Protein AF-A0A349LVQ3-F1 (afdb_monomer_lite)

Radius of gyration: 48.71 Å; chains: 1; bounding box: 94×49×138 Å

Secondary structure (DSSP, 8-state):
-HHHHHHHHHHHHHHHHHHHHHHHHHHHHHHHHHHHHHHHHHHHHHHHHHHHHHHHHHHHHHHHHHHHHHHHHHHHHHHHHHHHHHHHHHHHHHHHHHHHHHHHT-S-HHHHHHHTSPPPHHHHHHHHHHHHHTT---SS------SS-----------

Sequence (159 aa):
MKSLNRILVIVIGAVMMALITYATYACFRIASAQQDAAMLRMHLESQQKQVQLLSAAVESADVELQRMRKEREKLAAIQSEYELRIAIINKQNAALSKAVSTIEHSTDESVQSWASAELPADAVGVLQHRANEGSSTDQNGNTAATRQHAINELPTTTL

Structure (mmCIF, N/CA/C/O backbone):
data_AF-A0A349LVQ3-F1
#
_entry.id   AF-A0A349LVQ3-F1
#
loop_
_atom_site.group_PDB
_atom_site.id
_atom_site.type_symbol
_atom_site.label_atom_id
_atom_site.label_alt_id
_atom_site.label_comp_id
_atom_site.label_asym_id
_atom_site.label_entity_id
_atom_site.label_seq_id
_atom_site.pdbx_PDB_ins_code
_atom_site.Cartn_x
_atom_site.Cartn_y
_atom_site.Cartn_z
_atom_site.occupancy
_atom_site.B_iso_or_equiv
_atom_site.auth_seq_id
_atom_site.auth_comp_id
_atom_site.auth_asym_id
_atom_site.auth_atom_id
_atom_site.pdbx_PDB_model_num
ATOM 1 N N . MET A 1 1 ? 49.776 1.205 -77.625 1.00 56.28 1 MET A N 1
ATOM 2 C CA . MET A 1 1 ? 49.829 2.152 -76.480 1.00 56.28 1 MET A CA 1
ATOM 3 C C . MET A 1 1 ? 48.487 2.829 -76.170 1.00 56.28 1 MET A C 1
ATOM 5 O O . MET A 1 1 ? 48.118 2.852 -75.006 1.00 56.28 1 MET A O 1
ATOM 9 N N . LYS A 1 2 ? 47.704 3.320 -77.150 1.00 63.44 2 LYS A N 1
ATOM 10 C CA . LYS A 1 2 ? 46.398 3.980 -76.885 1.00 63.44 2 LYS A CA 1
ATOM 11 C C . LYS A 1 2 ? 45.311 3.082 -76.252 1.00 63.44 2 LYS A C 1
ATOM 13 O O . LYS A 1 2 ? 44.493 3.590 -75.496 1.00 63.44 2 LYS A O 1
ATOM 18 N N . SER A 1 3 ? 45.296 1.775 -76.528 1.00 66.00 3 SER A N 1
ATOM 19 C CA . SER A 1 3 ? 44.346 0.821 -75.922 1.00 66.00 3 SER A CA 1
ATOM 20 C C . SER A 1 3 ? 44.666 0.494 -74.457 1.00 66.00 3 SER A C 1
ATOM 22 O O . SER A 1 3 ? 43.750 0.372 -73.653 1.00 66.00 3 SER A O 1
ATOM 24 N N . LEU A 1 4 ? 45.953 0.437 -74.092 1.00 73.00 4 LEU A N 1
ATOM 25 C CA . LEU A 1 4 ? 46.411 0.129 -72.732 1.00 73.00 4 LEU A CA 1
ATOM 26 C C . LEU A 1 4 ? 46.023 1.236 -71.733 1.00 73.00 4 LEU A C 1
ATOM 28 O O . LEU A 1 4 ? 45.476 0.948 -70.674 1.00 73.00 4 LEU A O 1
ATOM 32 N N . ASN A 1 5 ? 46.207 2.508 -72.110 1.00 78.56 5 ASN A N 1
ATOM 33 C CA . ASN A 1 5 ? 45.826 3.646 -71.262 1.00 78.56 5 ASN A CA 1
ATOM 34 C C . ASN A 1 5 ? 44.307 3.740 -71.049 1.00 78.56 5 ASN A C 1
ATOM 36 O O . ASN A 1 5 ? 43.865 4.154 -69.983 1.00 78.56 5 ASN A O 1
ATOM 40 N N . ARG A 1 6 ? 43.495 3.327 -72.03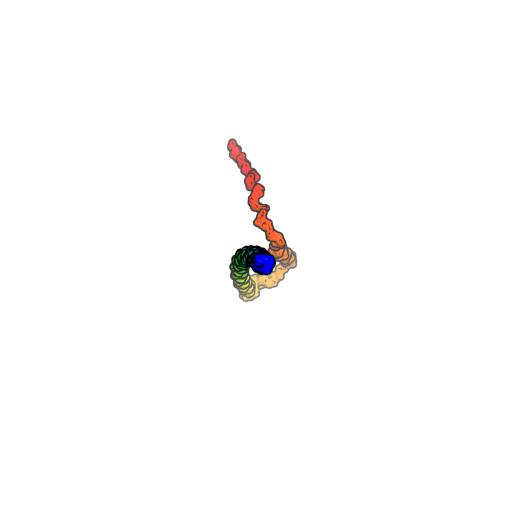3 1.00 79.12 6 ARG A N 1
ATOM 41 C CA . ARG A 1 6 ? 42.031 3.288 -71.883 1.00 79.12 6 ARG A CA 1
ATOM 42 C C . ARG A 1 6 ? 41.588 2.222 -70.881 1.00 79.12 6 ARG A C 1
ATOM 44 O O . ARG A 1 6 ? 40.719 2.499 -70.065 1.00 79.12 6 ARG A O 1
ATOM 51 N N . ILE A 1 7 ? 42.213 1.044 -70.903 1.00 83.31 7 ILE A N 1
ATOM 52 C CA . ILE A 1 7 ? 41.929 -0.034 -69.942 1.00 83.31 7 ILE A CA 1
ATOM 53 C C . ILE A 1 7 ? 42.312 0.403 -68.522 1.00 83.31 7 ILE A C 1
ATOM 55 O O . ILE A 1 7 ? 41.535 0.213 -67.591 1.00 83.31 7 ILE A O 1
ATOM 59 N N . LEU A 1 8 ? 43.464 1.060 -68.364 1.00 84.19 8 LEU A N 1
ATOM 60 C CA . LEU A 1 8 ? 43.954 1.517 -67.061 1.00 84.19 8 LEU A CA 1
ATOM 61 C C . LEU A 1 8 ? 43.012 2.560 -66.423 1.00 84.19 8 LEU A C 1
ATOM 63 O O . LEU A 1 8 ? 42.686 2.453 -65.243 1.00 84.19 8 LEU A O 1
ATOM 67 N N . VAL A 1 9 ? 42.485 3.505 -67.211 1.00 87.06 9 VAL A N 1
ATOM 68 C CA . VAL A 1 9 ? 41.495 4.493 -66.735 1.00 87.06 9 VAL A CA 1
ATOM 69 C C . VAL A 1 9 ? 40.176 3.834 -66.311 1.00 87.06 9 VAL A C 1
ATOM 71 O O . VAL A 1 9 ? 39.606 4.222 -65.293 1.00 87.06 9 VAL A O 1
ATOM 74 N N . ILE A 1 10 ? 39.706 2.814 -67.037 1.00 88.38 10 ILE A N 1
ATOM 75 C CA . ILE A 1 10 ? 38.474 2.086 -66.685 1.00 88.38 10 ILE A CA 1
ATOM 76 C C . ILE A 1 10 ? 38.649 1.319 -65.369 1.00 88.38 10 ILE A C 1
ATOM 78 O O . ILE A 1 10 ? 37.764 1.360 -64.517 1.00 88.38 10 ILE A O 1
ATOM 82 N N . VAL A 1 11 ? 39.798 0.665 -65.170 1.00 89.25 11 VAL A N 1
ATOM 83 C CA . VAL A 1 11 ? 40.091 -0.078 -63.934 1.00 89.25 11 VAL A CA 1
ATOM 84 C C . VAL A 1 11 ? 40.178 0.865 -62.733 1.00 89.25 11 VAL A C 1
ATOM 86 O O . VAL A 1 11 ? 39.551 0.597 -61.711 1.00 89.25 11 VAL A O 1
ATOM 89 N N . ILE A 1 12 ? 40.875 1.999 -62.857 1.00 89.06 12 ILE A N 1
ATOM 90 C CA . ILE A 1 12 ? 40.930 3.006 -61.783 1.00 89.06 12 ILE A CA 1
ATOM 91 C C . ILE A 1 12 ? 39.530 3.557 -61.480 1.00 89.06 12 ILE A C 1
ATOM 93 O O . ILE A 1 12 ? 39.161 3.682 -60.313 1.00 89.06 12 ILE A O 1
ATOM 97 N N . GLY A 1 13 ? 38.728 3.839 -62.512 1.00 90.25 13 GLY A N 1
ATOM 98 C CA . GLY A 1 13 ? 37.347 4.298 -62.346 1.00 90.25 13 GLY A CA 1
ATOM 99 C C . GLY A 1 13 ? 36.470 3.284 -61.607 1.00 90.25 13 GLY A C 1
ATOM 100 O O . GLY A 1 13 ? 35.729 3.657 -60.697 1.00 90.25 13 GLY A O 1
ATOM 101 N N . ALA A 1 14 ? 36.597 1.996 -61.936 1.00 89.94 14 ALA A N 1
ATOM 102 C CA . ALA A 1 14 ? 35.868 0.921 -61.267 1.00 89.94 14 ALA A CA 1
ATOM 103 C C . ALA A 1 14 ? 36.280 0.766 -59.793 1.00 89.94 14 ALA A C 1
ATOM 105 O O . ALA A 1 14 ? 35.419 0.615 -58.927 1.00 89.94 14 ALA A O 1
ATOM 106 N N . VAL A 1 15 ? 37.579 0.865 -59.492 1.00 91.69 15 VAL A N 1
ATOM 107 C CA . VAL A 1 15 ? 38.089 0.811 -58.112 1.00 91.69 15 VAL A CA 1
ATOM 108 C C . VAL A 1 15 ? 37.601 2.012 -57.297 1.00 91.69 15 VAL A C 1
ATOM 110 O O . VAL A 1 15 ? 37.143 1.837 -56.170 1.00 91.69 15 VAL A O 1
ATOM 113 N N . MET A 1 16 ? 37.621 3.219 -57.869 1.00 92.06 16 MET A N 1
ATOM 114 C CA . MET A 1 16 ? 37.096 4.419 -57.205 1.00 92.06 16 MET A CA 1
ATOM 115 C C . MET A 1 16 ? 35.599 4.301 -56.908 1.00 92.06 16 MET A C 1
ATOM 117 O O . MET A 1 16 ? 35.170 4.611 -55.798 1.00 92.06 16 MET A O 1
ATOM 121 N N . MET A 1 17 ? 34.807 3.791 -57.855 1.00 92.50 17 MET A N 1
ATOM 122 C CA . MET A 1 17 ? 33.380 3.542 -57.632 1.00 92.50 17 MET A CA 1
ATOM 123 C C . MET A 1 17 ? 33.147 2.517 -56.518 1.00 92.50 17 MET A C 1
ATOM 125 O O . MET A 1 17 ? 32.330 2.762 -55.631 1.00 92.50 17 MET A O 1
ATOM 129 N N . ALA A 1 18 ? 33.905 1.417 -56.503 1.00 92.81 18 ALA A N 1
ATOM 130 C CA . ALA A 1 18 ? 33.803 0.404 -55.454 1.00 92.81 18 ALA A CA 1
ATOM 131 C C . ALA A 1 18 ? 34.118 0.983 -54.060 1.00 92.81 18 ALA A C 1
ATOM 133 O O . ALA A 1 18 ? 33.368 0.752 -53.108 1.00 92.81 18 ALA A O 1
ATOM 134 N N . LEU A 1 19 ? 35.167 1.805 -53.944 1.00 93.38 19 LEU A N 1
ATOM 135 C CA . LEU A 1 19 ? 35.537 2.460 -52.686 1.00 93.38 19 LEU A CA 1
ATOM 136 C C . LEU A 1 19 ? 34.455 3.427 -52.189 1.00 93.38 19 LEU A C 1
ATOM 138 O O . LEU A 1 19 ? 34.128 3.413 -51.003 1.00 93.38 19 LEU A O 1
ATOM 142 N N . ILE A 1 20 ? 33.854 4.218 -53.082 1.00 93.25 20 ILE A N 1
ATOM 143 C CA . ILE A 1 20 ? 32.769 5.146 -52.724 1.00 93.25 20 ILE A CA 1
ATOM 144 C C . ILE A 1 20 ? 31.533 4.372 -52.245 1.00 93.25 20 ILE A C 1
ATOM 146 O O . ILE A 1 20 ? 30.940 4.721 -51.220 1.00 93.25 20 ILE A O 1
ATOM 150 N N . THR A 1 21 ? 31.160 3.287 -52.932 1.00 92.69 21 THR A N 1
ATOM 151 C CA . THR A 1 21 ? 30.023 2.450 -52.506 1.00 92.69 21 THR A CA 1
ATOM 152 C C . THR A 1 21 ? 30.267 1.775 -51.156 1.00 92.69 21 THR A C 1
ATOM 154 O O . THR A 1 21 ? 29.365 1.710 -50.324 1.00 92.69 21 THR A O 1
ATOM 157 N N . TYR A 1 22 ? 31.497 1.335 -50.886 1.00 95.06 22 TYR A N 1
ATOM 158 C CA . TYR A 1 22 ? 31.845 0.747 -49.596 1.00 95.06 22 TYR A CA 1
ATOM 159 C C . TYR A 1 22 ? 31.830 1.788 -48.469 1.00 95.06 22 TYR A C 1
ATOM 161 O O . TYR A 1 22 ? 31.251 1.544 -47.412 1.00 95.06 22 TYR A O 1
ATOM 169 N N . ALA A 1 23 ? 32.414 2.968 -48.698 1.00 93.75 23 ALA A N 1
ATOM 170 C CA . ALA A 1 23 ? 32.456 4.042 -47.708 1.00 93.75 23 ALA A CA 1
ATOM 171 C C . ALA A 1 23 ? 31.050 4.533 -47.331 1.00 93.75 23 ALA A C 1
ATOM 173 O O . ALA A 1 23 ? 30.752 4.725 -46.152 1.00 93.75 23 ALA A O 1
ATOM 174 N N . THR A 1 24 ? 30.164 4.685 -48.319 1.00 92.94 24 THR A N 1
ATOM 175 C CA . THR A 1 24 ? 28.764 5.072 -48.083 1.00 92.94 24 THR A CA 1
ATOM 176 C C . THR A 1 24 ? 27.996 3.995 -47.316 1.00 92.94 24 THR A C 1
ATOM 178 O O . THR A 1 24 ? 27.314 4.317 -46.343 1.00 92.94 24 THR A O 1
ATOM 181 N N . TYR A 1 25 ? 28.171 2.717 -47.668 1.00 94.81 25 TYR A N 1
ATOM 182 C CA . TYR A 1 25 ? 27.579 1.598 -46.931 1.00 94.81 25 TYR A CA 1
ATOM 183 C C . TYR A 1 25 ? 28.062 1.526 -45.474 1.00 94.81 25 TYR A C 1
ATOM 185 O O . TYR A 1 25 ? 27.253 1.381 -44.555 1.00 94.81 25 TYR A O 1
ATOM 193 N N . ALA A 1 26 ? 29.371 1.665 -45.247 1.00 93.25 26 ALA A N 1
ATOM 194 C CA . ALA A 1 26 ? 29.960 1.653 -43.910 1.00 93.25 26 ALA A CA 1
ATOM 195 C C . ALA A 1 26 ? 29.465 2.835 -43.062 1.00 93.25 26 ALA A C 1
ATOM 197 O O . ALA A 1 26 ? 29.085 2.645 -41.908 1.00 93.25 26 ALA A O 1
ATOM 198 N N . CYS A 1 27 ? 29.398 4.036 -43.643 1.00 92.31 27 CYS A N 1
ATOM 199 C CA . CYS A 1 27 ? 28.881 5.221 -42.962 1.00 92.31 27 CYS A CA 1
ATOM 200 C C . CYS A 1 27 ? 27.413 5.035 -42.543 1.00 92.31 27 CYS A C 1
ATOM 202 O O . CYS A 1 27 ? 27.063 5.274 -41.388 1.00 92.31 27 CYS A O 1
ATOM 204 N N . PHE A 1 28 ? 26.570 4.510 -43.439 1.00 92.94 28 PHE A N 1
ATOM 205 C CA . PHE A 1 28 ? 25.163 4.232 -43.138 1.00 92.94 28 PHE A CA 1
ATOM 206 C C . PHE A 1 28 ? 24.990 3.177 -42.031 1.00 92.94 28 PHE A C 1
ATOM 208 O O . PHE A 1 28 ? 24.170 3.345 -41.127 1.00 92.94 28 PHE A O 1
ATOM 215 N N . ARG A 1 29 ? 25.792 2.105 -42.055 1.00 94.12 29 ARG A N 1
ATOM 216 C CA . ARG A 1 29 ? 25.818 1.070 -41.004 1.00 94.12 29 ARG A CA 1
ATOM 217 C C . ARG A 1 29 ? 26.213 1.630 -39.639 1.00 94.12 29 ARG A C 1
ATOM 219 O O . ARG A 1 29 ? 25.611 1.268 -38.637 1.00 94.12 29 ARG A O 1
ATOM 226 N N . ILE A 1 30 ? 27.215 2.503 -39.590 1.00 92.25 30 ILE A N 1
ATOM 227 C CA . ILE A 1 30 ? 27.666 3.114 -38.334 1.00 92.25 30 ILE A CA 1
ATOM 228 C C . ILE A 1 30 ? 26.609 4.091 -37.811 1.00 92.25 30 ILE A C 1
ATOM 230 O O . ILE A 1 30 ? 26.301 4.068 -36.622 1.00 92.25 30 ILE A O 1
ATOM 234 N N . ALA A 1 31 ? 26.018 4.906 -38.688 1.00 92.25 31 ALA A N 1
ATOM 235 C CA . ALA A 1 31 ? 24.968 5.852 -38.314 1.00 92.25 31 ALA A CA 1
ATOM 236 C C . ALA A 1 31 ? 23.715 5.142 -37.772 1.00 92.25 31 ALA A C 1
ATOM 238 O O . ALA A 1 31 ? 23.189 5.533 -36.732 1.00 92.25 31 ALA A O 1
ATOM 239 N N . SER A 1 32 ? 23.278 4.063 -38.429 1.00 92.62 32 SER A N 1
ATOM 240 C CA . SER A 1 32 ? 22.160 3.237 -37.948 1.00 92.62 32 SER A CA 1
ATOM 241 C C . SER A 1 32 ? 22.485 2.551 -36.619 1.00 92.62 32 SER A C 1
ATOM 243 O O . SER A 1 32 ? 21.713 2.672 -35.673 1.00 92.62 32 SER A O 1
ATOM 245 N N . ALA A 1 33 ? 23.671 1.950 -36.479 1.00 92.44 33 ALA A N 1
ATOM 246 C CA . ALA A 1 33 ? 24.096 1.350 -35.213 1.00 92.44 33 ALA A CA 1
ATOM 247 C C . ALA A 1 33 ? 24.168 2.372 -34.058 1.00 92.44 33 ALA A C 1
ATOM 249 O O . ALA A 1 33 ? 23.862 2.041 -32.912 1.00 92.44 33 ALA A O 1
ATOM 250 N N . GLN A 1 34 ? 24.549 3.624 -34.339 1.00 93.88 34 GLN A N 1
ATOM 251 C CA . GLN A 1 34 ? 24.528 4.701 -33.346 1.00 93.88 34 GLN A CA 1
ATOM 252 C C . GLN A 1 34 ? 23.103 5.090 -32.935 1.00 93.88 34 GLN A C 1
ATOM 254 O O . GLN A 1 34 ? 22.865 5.322 -31.748 1.00 93.88 34 GLN A O 1
ATOM 259 N N . GLN A 1 35 ? 22.160 5.142 -33.880 1.00 93.38 35 GLN A N 1
ATOM 260 C CA . GLN A 1 35 ? 20.749 5.395 -33.577 1.00 93.38 35 GLN A CA 1
ATOM 261 C C . GLN A 1 35 ? 20.145 4.277 -32.726 1.00 93.38 35 GLN A C 1
ATOM 263 O O . GLN A 1 35 ? 19.495 4.572 -31.723 1.00 93.38 35 GLN A O 1
ATOM 268 N N . ASP A 1 36 ? 20.425 3.018 -33.057 1.00 93.75 36 ASP A N 1
ATOM 269 C CA . ASP A 1 36 ? 19.949 1.865 -32.288 1.00 93.75 36 ASP A CA 1
ATOM 270 C C . ASP A 1 36 ? 20.506 1.885 -30.859 1.00 93.75 36 ASP A C 1
ATOM 272 O O . ASP A 1 36 ? 19.765 1.708 -29.891 1.00 93.75 36 ASP A O 1
ATOM 276 N N . ALA A 1 37 ? 21.799 2.190 -30.701 1.00 92.69 37 ALA A N 1
ATOM 277 C CA . ALA A 1 37 ? 22.420 2.333 -29.387 1.00 92.69 37 ALA A CA 1
ATOM 278 C C . ALA A 1 37 ? 21.813 3.491 -28.574 1.00 92.69 37 ALA A C 1
ATOM 280 O O . ALA A 1 37 ? 21.628 3.363 -27.362 1.00 92.69 37 ALA A O 1
ATOM 281 N N . ALA A 1 38 ? 21.489 4.618 -29.217 1.00 94.25 38 ALA A N 1
ATOM 282 C CA . ALA A 1 38 ? 20.830 5.745 -28.561 1.00 94.25 38 ALA A CA 1
ATOM 283 C C . ALA A 1 38 ? 19.398 5.393 -28.127 1.00 94.25 38 ALA A C 1
ATOM 285 O O . ALA A 1 38 ? 19.005 5.699 -27.001 1.00 94.25 38 ALA A O 1
ATOM 286 N N . MET A 1 39 ? 18.643 4.696 -28.979 1.00 93.62 39 MET A N 1
ATOM 287 C CA . MET A 1 39 ? 17.287 4.248 -28.667 1.00 93.62 39 MET A CA 1
ATOM 288 C C . MET A 1 39 ? 17.280 3.237 -27.516 1.00 93.62 39 MET A C 1
ATOM 290 O O . MET A 1 39 ? 16.489 3.383 -26.584 1.00 93.62 39 MET A O 1
ATOM 294 N N . LEU A 1 40 ? 18.200 2.263 -27.526 1.00 94.56 40 LEU A N 1
ATOM 295 C CA . LEU A 1 40 ? 18.34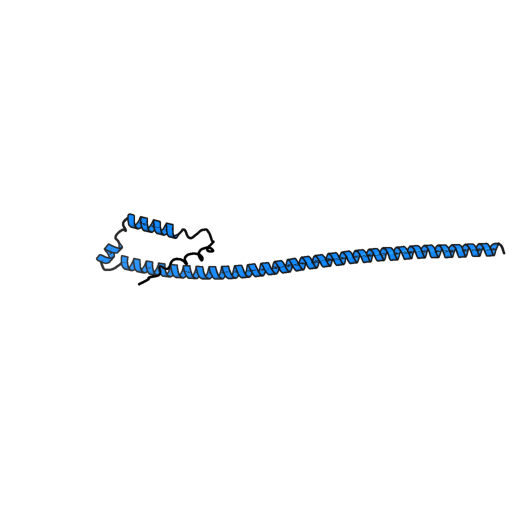6 1.305 -26.426 1.00 94.56 40 LEU A CA 1
ATOM 296 C C . LEU A 1 40 ? 18.655 2.006 -25.101 1.00 94.56 40 LEU A C 1
ATOM 298 O O . LEU A 1 40 ? 18.088 1.639 -24.074 1.00 94.56 40 LEU A O 1
ATOM 302 N N . ARG A 1 41 ? 19.527 3.023 -25.116 1.00 94.94 41 ARG A N 1
ATOM 303 C CA . ARG A 1 41 ? 19.847 3.818 -23.919 1.00 94.94 41 ARG A CA 1
ATOM 304 C C . ARG A 1 41 ? 18.627 4.554 -23.387 1.00 94.94 41 ARG A C 1
ATOM 306 O O . ARG A 1 41 ? 18.346 4.448 -22.199 1.00 94.94 41 ARG A O 1
ATOM 313 N N . MET A 1 42 ? 17.868 5.224 -24.255 1.00 93.56 42 MET A N 1
ATOM 314 C CA . MET A 1 42 ? 16.623 5.876 -23.837 1.00 93.56 42 MET A CA 1
ATOM 315 C C . MET A 1 42 ? 15.618 4.872 -23.261 1.00 93.56 42 MET A C 1
ATOM 317 O O . MET A 1 42 ? 14.945 5.170 -22.275 1.00 93.56 42 MET A O 1
ATOM 321 N N . HIS A 1 43 ? 15.525 3.672 -23.843 1.00 94.25 43 HIS A N 1
ATOM 322 C CA . HIS A 1 43 ? 14.637 2.630 -23.337 1.00 94.25 43 HIS A C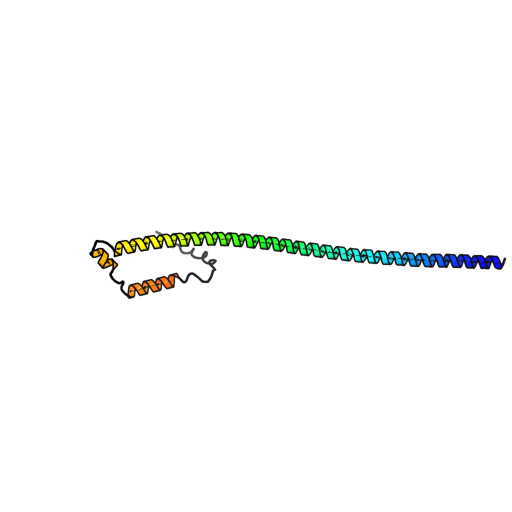A 1
ATOM 323 C C . HIS A 1 43 ? 15.080 2.116 -21.962 1.00 94.25 43 HIS A C 1
ATOM 325 O O . HIS A 1 43 ? 14.249 1.998 -21.064 1.00 94.25 43 HIS A O 1
ATOM 331 N N . LEU A 1 44 ? 16.382 1.889 -21.768 1.00 93.75 44 LEU A N 1
ATOM 332 C CA . LEU A 1 44 ? 16.956 1.516 -20.474 1.00 93.75 44 LEU A CA 1
ATOM 333 C C . LEU A 1 44 ? 16.704 2.583 -19.408 1.00 93.75 44 LEU A C 1
ATOM 335 O O . LEU A 1 44 ? 16.236 2.256 -18.322 1.00 93.75 44 LEU A O 1
ATOM 339 N N . GLU A 1 45 ? 16.952 3.855 -19.718 1.00 95.19 45 GLU A N 1
ATOM 340 C CA . GLU A 1 45 ? 16.685 4.959 -18.791 1.00 95.19 45 GLU A CA 1
ATOM 341 C C . GLU A 1 45 ? 15.196 5.067 -18.448 1.00 95.19 45 GLU A C 1
ATOM 343 O O . GLU A 1 45 ? 14.832 5.312 -17.296 1.00 95.19 45 GLU A O 1
ATOM 348 N N . SER A 1 46 ? 14.317 4.861 -19.432 1.00 95.31 46 SER A N 1
ATOM 349 C CA . SER A 1 46 ? 12.870 4.847 -19.217 1.00 95.31 46 SER A CA 1
ATOM 350 C C . SER A 1 46 ? 12.451 3.704 -18.293 1.00 95.31 46 SER A C 1
ATOM 352 O O . SER A 1 46 ? 11.738 3.938 -17.316 1.00 95.31 46 SER A O 1
ATOM 354 N N . GLN A 1 47 ? 12.936 2.486 -18.545 1.00 94.19 47 GLN A N 1
ATOM 355 C CA . GLN A 1 47 ? 12.662 1.331 -17.691 1.00 94.19 47 GLN A CA 1
ATOM 356 C C . GLN A 1 47 ? 13.217 1.528 -16.279 1.00 94.19 47 GLN A C 1
ATOM 358 O O . GLN A 1 47 ? 12.522 1.259 -15.305 1.00 94.19 47 GLN A O 1
ATOM 363 N N . GLN A 1 48 ? 14.429 2.067 -16.146 1.00 95.81 48 GLN A N 1
ATOM 364 C CA . GLN A 1 48 ? 15.024 2.359 -14.845 1.00 95.81 48 GLN A CA 1
ATOM 365 C C . GLN A 1 48 ? 14.182 3.368 -14.054 1.00 95.81 48 GLN A C 1
ATOM 367 O O . GLN A 1 48 ? 13.954 3.173 -12.861 1.00 95.81 48 GLN A O 1
ATOM 372 N N . LYS A 1 49 ? 13.659 4.410 -14.713 1.00 94.00 49 LYS A N 1
ATOM 373 C CA . LYS A 1 49 ? 12.724 5.356 -14.086 1.00 94.00 49 LYS A CA 1
ATOM 374 C C . LYS A 1 49 ? 11.424 4.680 -13.662 1.00 94.00 49 LYS A C 1
ATOM 376 O O . LYS A 1 49 ? 10.953 4.936 -12.560 1.00 94.00 49 LYS A O 1
ATOM 381 N N . GLN A 1 50 ? 10.857 3.811 -14.499 1.00 94.75 50 GLN A N 1
ATOM 382 C CA . GLN A 1 50 ? 9.648 3.063 -14.142 1.00 94.75 50 GLN A CA 1
ATOM 383 C C . GLN A 1 50 ? 9.882 2.177 -12.916 1.00 94.75 50 GLN A C 1
ATOM 385 O O . GLN A 1 50 ? 9.057 2.181 -12.010 1.00 94.75 50 GLN A O 1
ATOM 390 N N . VAL A 1 51 ? 11.024 1.488 -12.844 1.00 95.12 51 VAL A N 1
ATOM 391 C CA . VAL A 1 51 ? 11.396 0.673 -11.679 1.00 95.12 51 VAL A CA 1
ATOM 392 C C . VAL A 1 51 ? 11.537 1.532 -10.424 1.00 95.12 51 VAL A C 1
ATOM 394 O O . VAL A 1 51 ? 10.998 1.154 -9.391 1.00 95.12 51 VAL A O 1
ATOM 397 N N . GLN A 1 52 ? 12.191 2.695 -10.505 1.00 95.00 52 GLN A N 1
ATOM 398 C CA . GLN A 1 52 ? 12.332 3.610 -9.362 1.00 95.00 52 GLN A CA 1
ATOM 399 C C . GLN A 1 52 ? 10.987 4.156 -8.869 1.00 95.00 52 GLN A C 1
ATOM 401 O O . GLN A 1 52 ? 10.750 4.245 -7.665 1.00 95.00 52 GLN A O 1
ATOM 406 N N . LEU A 1 53 ? 10.092 4.514 -9.792 1.00 95.69 53 LEU A N 1
ATOM 407 C CA . LEU A 1 53 ? 8.745 4.959 -9.442 1.00 95.69 53 LEU A CA 1
ATOM 408 C C . LEU A 1 53 ? 7.949 3.834 -8.785 1.00 95.69 53 LEU A C 1
ATOM 410 O O . LEU A 1 53 ? 7.292 4.058 -7.771 1.00 95.69 53 LEU A O 1
ATOM 414 N N . LEU A 1 54 ? 8.034 2.622 -9.336 1.00 96.19 54 LEU A N 1
ATOM 415 C CA . LEU A 1 54 ? 7.330 1.469 -8.795 1.00 96.19 54 LEU A CA 1
ATOM 416 C C . LEU A 1 54 ? 7.873 1.086 -7.415 1.00 96.1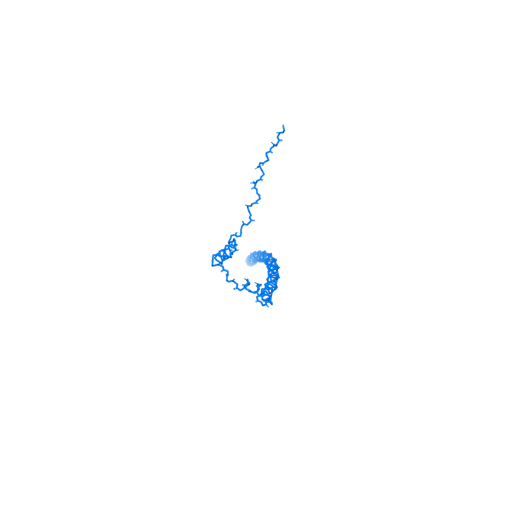9 54 LEU A C 1
ATOM 418 O O . LEU A 1 54 ? 7.084 0.815 -6.519 1.00 96.19 54 LEU A O 1
ATOM 422 N N . SER A 1 55 ? 9.192 1.130 -7.206 1.00 96.19 55 SER A N 1
ATOM 423 C CA . SER A 1 55 ? 9.781 0.869 -5.890 1.00 96.19 55 SER A CA 1
ATOM 424 C C . SER A 1 55 ? 9.364 1.916 -4.860 1.00 96.19 55 SER A C 1
ATOM 426 O O . SER A 1 55 ? 9.006 1.546 -3.749 1.00 96.19 55 SER A O 1
ATOM 428 N N . ALA A 1 56 ? 9.331 3.200 -5.233 1.00 95.06 56 ALA A N 1
ATOM 429 C CA . ALA A 1 56 ? 8.861 4.264 -4.344 1.00 95.06 56 ALA A CA 1
ATOM 430 C C . ALA A 1 56 ? 7.364 4.120 -4.008 1.00 95.06 56 ALA A C 1
ATOM 432 O O . ALA A 1 56 ? 6.952 4.383 -2.880 1.00 95.06 56 ALA A O 1
ATOM 433 N N . ALA A 1 57 ? 6.550 3.679 -4.972 1.00 95.88 57 ALA A N 1
ATOM 434 C CA . ALA A 1 57 ? 5.132 3.400 -4.758 1.00 95.88 57 ALA A CA 1
ATOM 435 C C . ALA A 1 57 ? 4.901 2.169 -3.864 1.00 95.88 57 ALA A C 1
ATOM 437 O O . ALA A 1 57 ? 3.988 2.167 -3.044 1.00 95.88 57 ALA A O 1
ATOM 438 N N . VAL A 1 58 ? 5.725 1.127 -4.001 1.00 96.38 58 VAL A N 1
ATOM 439 C CA . VAL A 1 58 ? 5.673 -0.051 -3.121 1.00 96.38 58 VAL A CA 1
ATOM 440 C C . VAL A 1 58 ? 6.086 0.325 -1.700 1.00 96.38 58 VAL A C 1
ATOM 442 O O . VAL A 1 58 ? 5.392 -0.033 -0.755 1.00 96.38 58 VAL A O 1
ATOM 445 N N . GLU A 1 59 ? 7.161 1.095 -1.541 1.00 96.56 59 GLU A N 1
ATOM 446 C CA . GLU A 1 59 ? 7.628 1.540 -0.226 1.00 96.56 59 GLU A CA 1
ATOM 447 C C . GLU A 1 59 ? 6.577 2.398 0.493 1.00 96.56 59 GLU A C 1
ATOM 449 O O . GLU A 1 59 ? 6.303 2.189 1.676 1.00 96.56 59 GLU A O 1
ATOM 454 N N . SER A 1 60 ? 5.928 3.325 -0.219 1.00 95.69 60 SER A N 1
ATOM 455 C CA . SER A 1 60 ? 4.859 4.135 0.371 1.00 95.69 60 SER A CA 1
ATOM 456 C C . SER A 1 60 ? 3.632 3.296 0.744 1.00 95.69 60 SER A C 1
ATOM 458 O O . SER A 1 60 ? 3.079 3.483 1.833 1.00 95.69 60 SER A O 1
ATOM 460 N N . ALA A 1 61 ? 3.250 2.327 -0.094 1.00 93.50 61 ALA A N 1
ATOM 461 C CA . ALA A 1 61 ? 2.166 1.394 0.201 1.00 93.50 61 ALA A CA 1
ATOM 462 C C . ALA A 1 61 ? 2.473 0.507 1.422 1.00 93.50 61 ALA A C 1
ATOM 464 O O . ALA A 1 61 ? 1.590 0.272 2.250 1.00 93.50 61 ALA A O 1
ATOM 465 N N . ASP A 1 62 ? 3.720 0.057 1.583 1.00 95.19 62 ASP A N 1
ATOM 466 C CA . ASP A 1 62 ? 4.150 -0.726 2.745 1.00 95.19 62 ASP A CA 1
ATOM 467 C C . ASP A 1 62 ? 4.076 0.089 4.043 1.00 95.19 62 ASP A C 1
ATOM 469 O O . ASP A 1 62 ? 3.594 -0.410 5.067 1.00 95.19 62 ASP A O 1
ATOM 473 N N . VAL A 1 63 ? 4.488 1.362 4.012 1.00 96.00 63 VAL A N 1
ATOM 474 C CA . VAL A 1 63 ? 4.362 2.277 5.160 1.00 96.00 63 VAL A CA 1
ATOM 475 C C . VAL A 1 63 ? 2.894 2.472 5.548 1.00 96.00 63 VAL A C 1
ATOM 477 O O . VAL A 1 63 ? 2.547 2.408 6.733 1.00 96.00 63 VAL A O 1
ATOM 480 N N . GLU A 1 64 ? 2.013 2.671 4.568 1.00 95.06 64 GLU A N 1
ATOM 481 C CA . GLU A 1 64 ? 0.580 2.835 4.815 1.00 95.06 64 GLU A CA 1
ATOM 482 C C . GLU A 1 64 ? -0.060 1.552 5.363 1.00 95.06 64 GLU A C 1
ATOM 484 O O . GLU A 1 64 ? -0.809 1.601 6.343 1.00 95.06 64 GLU A O 1
ATOM 489 N N . LEU A 1 65 ? 0.302 0.384 4.826 1.00 95.44 65 LEU A N 1
ATOM 490 C CA . LEU A 1 65 ? -0.144 -0.908 5.351 1.00 95.44 65 LEU A CA 1
ATOM 491 C C . LEU A 1 65 ? 0.288 -1.120 6.803 1.00 95.44 65 LEU A C 1
ATOM 493 O O . LEU A 1 65 ? -0.513 -1.575 7.624 1.00 95.44 65 LEU A O 1
ATOM 497 N N . GLN A 1 66 ? 1.530 -0.779 7.150 1.00 95.44 66 GLN A N 1
ATOM 498 C CA . GLN A 1 66 ? 1.999 -0.860 8.534 1.00 95.44 66 GLN A CA 1
ATOM 499 C C . GLN A 1 66 ? 1.219 0.080 9.456 1.00 95.44 66 GLN A C 1
ATOM 501 O O . GLN A 1 66 ? 0.876 -0.303 10.578 1.00 95.44 66 GLN A O 1
ATOM 506 N N . ARG A 1 67 ? 0.909 1.295 8.994 1.00 95.75 67 ARG A N 1
ATOM 507 C CA . ARG A 1 67 ? 0.086 2.243 9.747 1.00 95.75 67 ARG A CA 1
ATOM 508 C C . ARG A 1 67 ? -1.320 1.694 9.985 1.00 95.75 67 ARG A C 1
ATOM 510 O O . ARG A 1 67 ? -1.755 1.647 11.133 1.00 95.75 67 ARG A O 1
ATOM 517 N N . MET A 1 68 ? -1.985 1.212 8.938 1.00 92.12 68 MET A N 1
ATOM 518 C CA . MET A 1 68 ? -3.331 0.634 9.025 1.00 92.12 68 MET A CA 1
ATOM 519 C C . MET A 1 68 ? -3.374 -0.590 9.946 1.00 92.12 68 MET A C 1
ATOM 521 O O . MET A 1 68 ? -4.331 -0.768 10.697 1.00 92.12 68 MET A O 1
ATOM 525 N N . ARG A 1 69 ? -2.325 -1.424 9.945 1.00 94.38 69 ARG A N 1
ATOM 526 C CA . ARG A 1 69 ? -2.199 -2.541 10.897 1.00 94.38 69 ARG A CA 1
ATOM 527 C C . ARG A 1 69 ? -2.141 -2.052 12.343 1.00 94.38 69 ARG A C 1
ATOM 529 O O . ARG A 1 69 ? -2.920 -2.530 13.160 1.00 94.38 69 ARG A O 1
ATOM 536 N N . LYS A 1 70 ? -1.304 -1.052 12.641 1.00 95.19 70 LYS A N 1
ATOM 537 C CA . LYS A 1 70 ? -1.227 -0.449 13.986 1.00 95.19 70 LYS A CA 1
ATOM 538 C C . LYS A 1 70 ? -2.550 0.186 14.413 1.00 95.19 70 LYS A C 1
ATOM 540 O O . LYS A 1 70 ? -2.932 0.090 15.575 1.00 95.19 70 LYS A O 1
ATOM 545 N N . GLU A 1 71 ? -3.250 0.853 13.498 1.00 94.88 71 GLU A N 1
ATOM 546 C CA . GLU A 1 71 ? -4.567 1.435 13.778 1.00 94.88 71 GLU A CA 1
ATOM 547 C C . GLU A 1 71 ? -5.609 0.345 14.074 1.00 94.88 71 GLU A C 1
ATOM 549 O O . GLU A 1 71 ? -6.346 0.461 15.052 1.00 94.88 71 GLU A O 1
ATOM 554 N N . ARG A 1 72 ? -5.607 -0.765 13.323 1.00 93.75 72 ARG A N 1
ATOM 555 C CA . ARG A 1 72 ? -6.464 -1.930 13.605 1.00 93.75 72 ARG A CA 1
ATOM 556 C C . ARG A 1 72 ? -6.158 -2.586 14.947 1.00 93.75 72 ARG A C 1
ATOM 558 O O . ARG A 1 72 ? -7.091 -2.925 15.663 1.00 93.75 72 ARG A O 1
ATOM 565 N N . GLU A 1 73 ? -4.887 -2.742 15.309 1.00 94.94 73 GLU A N 1
ATOM 566 C CA . GLU A 1 73 ? -4.492 -3.287 16.616 1.00 94.94 73 GLU A CA 1
ATOM 567 C C . GLU A 1 73 ? -4.994 -2.410 17.768 1.00 94.94 73 GLU A C 1
ATOM 569 O O . GLU A 1 73 ? -5.545 -2.920 18.743 1.00 94.94 73 GLU A O 1
ATOM 574 N N . LYS A 1 74 ? -4.881 -1.082 17.636 1.00 94.06 74 LYS A N 1
ATOM 575 C CA . LYS A 1 74 ? -5.432 -0.138 18.619 1.00 94.06 74 LYS A CA 1
ATOM 576 C C . LYS A 1 74 ? -6.950 -0.239 18.719 1.00 94.06 74 LYS A C 1
ATOM 578 O O . LYS A 1 74 ? -7.478 -0.263 19.825 1.00 94.06 74 LYS A O 1
ATOM 583 N N . LEU A 1 75 ? -7.647 -0.310 17.585 1.00 94.69 75 LEU A N 1
ATOM 584 C CA . LEU A 1 75 ? -9.103 -0.465 17.566 1.00 94.69 75 LEU A CA 1
ATOM 585 C C . LEU A 1 75 ? -9.539 -1.786 18.204 1.00 94.69 75 LEU A C 1
ATOM 587 O O . LEU A 1 75 ? -10.488 -1.789 18.979 1.00 94.69 75 LEU A O 1
ATOM 591 N N . ALA A 1 76 ? -8.822 -2.881 17.946 1.00 93.75 76 ALA A N 1
ATOM 592 C CA . ALA A 1 76 ? -9.090 -4.168 18.579 1.00 93.75 76 ALA A CA 1
ATOM 593 C C . ALA A 1 76 ? -8.881 -4.110 20.102 1.00 93.75 76 ALA A C 1
ATOM 595 O O . ALA A 1 76 ? -9.714 -4.610 20.856 1.00 93.75 76 ALA A O 1
ATOM 596 N N . ALA A 1 77 ? -7.815 -3.447 20.565 1.00 93.12 77 ALA A N 1
ATOM 597 C CA . ALA A 1 77 ? -7.583 -3.228 21.992 1.00 93.12 77 ALA A CA 1
ATOM 598 C C . ALA A 1 77 ? -8.731 -2.428 22.631 1.00 93.12 77 ALA A C 1
ATOM 600 O O . ALA A 1 77 ? -9.298 -2.861 23.634 1.00 93.12 77 ALA A O 1
ATOM 601 N N . ILE A 1 78 ? -9.134 -1.319 22.005 1.00 93.12 78 ILE A N 1
ATOM 602 C CA . ILE A 1 78 ? -10.263 -0.495 22.457 1.00 93.12 78 ILE A CA 1
ATOM 603 C C . ILE A 1 78 ? -11.558 -1.315 22.495 1.00 93.12 78 ILE A C 1
ATOM 605 O O . ILE A 1 78 ? -12.287 -1.265 23.483 1.00 93.12 78 ILE A O 1
ATOM 609 N N . GLN A 1 79 ? -11.838 -2.099 21.452 1.00 93.69 79 GLN A N 1
ATOM 610 C CA . GLN A 1 79 ? -13.029 -2.942 21.398 1.00 93.69 79 GLN A CA 1
ATOM 611 C C . GLN A 1 79 ? -13.047 -3.955 22.548 1.00 93.69 79 GLN A C 1
ATOM 613 O O . GLN A 1 79 ? -14.056 -4.061 23.241 1.00 93.69 79 GLN A O 1
ATOM 618 N N . SER A 1 80 ? -11.930 -4.641 22.804 1.00 93.06 80 SER A N 1
ATOM 619 C CA . SER A 1 80 ? -11.841 -5.584 23.926 1.00 93.06 80 SER A CA 1
ATOM 620 C C . SER A 1 80 ? -12.042 -4.912 25.288 1.00 93.06 80 SER A C 1
ATOM 622 O O . SER A 1 80 ? -12.691 -5.478 26.168 1.00 93.06 80 SER A O 1
ATOM 624 N N . GLU A 1 81 ? -11.554 -3.678 25.462 1.00 94.19 81 GLU A N 1
ATOM 625 C CA . GLU A 1 81 ? -11.790 -2.906 26.683 1.00 94.19 81 GLU A CA 1
ATOM 626 C C . GLU A 1 81 ? -13.276 -2.558 26.845 1.00 94.19 81 GLU A C 1
ATOM 628 O O . GLU A 1 81 ? -13.834 -2.705 27.937 1.00 94.19 81 GLU A O 1
ATOM 633 N N . TYR A 1 82 ? -13.941 -2.136 25.766 1.00 93.38 82 TYR A N 1
ATOM 634 C CA . TYR A 1 82 ? -15.377 -1.858 25.783 1.00 93.38 82 TYR A CA 1
ATOM 635 C C . TYR A 1 82 ? -16.206 -3.107 26.078 1.00 93.38 82 TYR A C 1
ATOM 637 O O . TYR A 1 82 ? -17.117 -3.040 26.903 1.00 93.38 82 TYR A O 1
ATOM 645 N N . GLU A 1 83 ? -15.884 -4.246 25.466 1.00 94.00 83 GLU A N 1
ATOM 646 C CA . GLU A 1 83 ? -16.561 -5.518 25.737 1.00 94.00 83 GLU A CA 1
ATOM 647 C C . GLU A 1 83 ? -16.438 -5.909 27.217 1.00 94.00 83 GLU A C 1
ATOM 649 O O . GLU A 1 83 ? -17.429 -6.290 27.847 1.00 94.00 83 GLU A O 1
ATOM 654 N N . LEU A 1 84 ? -15.256 -5.723 27.813 1.00 94.81 84 LEU A N 1
ATOM 655 C CA . LEU A 1 84 ? -15.028 -5.964 29.238 1.00 94.81 84 LEU A CA 1
ATOM 656 C C . LEU A 1 84 ? -15.860 -5.006 30.106 1.00 94.81 84 LEU A C 1
ATOM 658 O O . LEU A 1 84 ? -16.539 -5.444 31.038 1.00 94.81 84 LEU A O 1
ATOM 662 N N . ARG A 1 85 ? -15.870 -3.706 29.785 1.00 92.69 85 ARG A N 1
ATOM 663 C CA . ARG A 1 85 ? -16.684 -2.706 30.500 1.00 92.69 85 ARG A CA 1
ATOM 664 C C . ARG A 1 85 ? -18.174 -3.034 30.435 1.00 92.69 85 ARG A C 1
ATOM 666 O O . ARG A 1 85 ? -18.840 -2.998 31.468 1.00 92.69 85 ARG A O 1
ATOM 673 N N . ILE A 1 86 ? -18.686 -3.412 29.264 1.00 93.50 86 ILE A N 1
ATOM 674 C CA . ILE A 1 86 ? -20.083 -3.834 29.086 1.00 93.50 86 ILE A CA 1
ATOM 675 C C . ILE A 1 86 ? -20.379 -5.072 29.936 1.00 93.50 86 ILE A C 1
ATOM 677 O O . ILE A 1 86 ? -21.398 -5.114 30.624 1.00 93.50 86 ILE A O 1
ATOM 681 N N . ALA A 1 87 ? -19.481 -6.060 29.958 1.00 93.12 87 ALA A N 1
ATOM 682 C CA . ALA A 1 87 ? -19.649 -7.250 30.788 1.00 93.12 87 ALA A CA 1
ATOM 683 C C . ALA A 1 87 ? -19.708 -6.913 32.290 1.00 93.12 87 ALA A C 1
ATOM 685 O O . ALA A 1 87 ? -20.548 -7.460 33.011 1.00 93.12 87 ALA A O 1
ATOM 686 N N . ILE A 1 88 ? -18.865 -5.986 32.764 1.00 93.81 88 ILE A N 1
ATOM 687 C CA . ILE A 1 88 ? -18.905 -5.499 34.153 1.00 93.81 88 ILE A CA 1
ATOM 688 C C . ILE A 1 88 ? -20.236 -4.808 34.445 1.00 93.81 88 ILE A C 1
ATOM 690 O O . ILE A 1 88 ? -20.881 -5.151 35.437 1.00 93.81 88 ILE A O 1
ATOM 694 N N . ILE A 1 89 ? -20.658 -3.870 33.592 1.00 92.81 89 ILE A N 1
ATOM 695 C CA . ILE A 1 89 ? -21.916 -3.129 33.764 1.00 92.81 89 ILE A CA 1
ATOM 696 C C . ILE A 1 89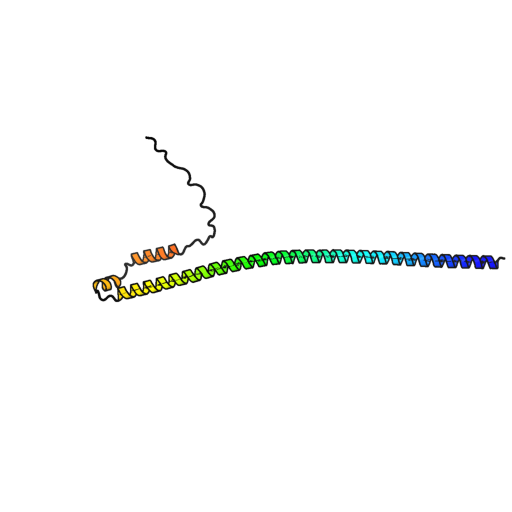 ? -23.095 -4.101 33.803 1.00 92.81 89 ILE A C 1
ATOM 698 O O . ILE A 1 89 ? -23.920 -4.023 34.709 1.00 92.81 89 ILE A O 1
ATOM 702 N N . ASN A 1 90 ? -23.141 -5.076 32.896 1.00 92.38 90 ASN A N 1
ATOM 703 C CA . ASN A 1 90 ? -24.192 -6.092 32.877 1.00 92.38 90 ASN A CA 1
ATOM 704 C C . ASN A 1 90 ? -24.205 -6.929 34.161 1.00 92.38 90 ASN A C 1
ATOM 706 O O . ASN A 1 90 ? -25.272 -7.190 34.716 1.00 92.38 90 ASN A O 1
ATOM 710 N N . LYS A 1 91 ? -23.032 -7.313 34.679 1.00 93.44 91 LYS A N 1
ATOM 711 C CA . LYS A 1 91 ? -22.931 -8.052 35.944 1.00 93.44 91 LYS A CA 1
ATOM 712 C C . LYS A 1 91 ? -23.403 -7.215 37.134 1.00 93.44 91 LYS A C 1
ATOM 714 O O . LYS A 1 91 ? -24.115 -7.734 37.993 1.00 93.44 91 LYS A O 1
ATOM 719 N N . GLN A 1 92 ? -23.024 -5.939 37.188 1.00 91.69 92 GLN A N 1
ATOM 720 C CA . GLN A 1 92 ? -23.483 -5.011 38.223 1.00 91.69 92 GLN A CA 1
ATOM 721 C C . GLN A 1 92 ? -24.995 -4.802 38.141 1.00 91.69 92 GLN A C 1
ATOM 723 O O . GLN A 1 92 ? -25.673 -4.893 39.160 1.00 91.69 92 GLN A O 1
ATOM 728 N N . ASN A 1 93 ? -25.529 -4.608 36.936 1.00 92.44 93 ASN A N 1
ATOM 729 C CA . ASN A 1 93 ? -26.955 -4.418 36.712 1.00 92.44 93 ASN A CA 1
ATOM 730 C C . ASN A 1 93 ? -27.764 -5.662 37.114 1.00 92.44 93 ASN A C 1
ATOM 732 O O . ASN A 1 93 ? -28.781 -5.550 37.793 1.00 92.44 93 ASN A O 1
ATOM 736 N N . ALA A 1 94 ? -27.275 -6.864 36.793 1.00 92.06 94 ALA A N 1
ATOM 737 C CA . ALA A 1 94 ? -27.894 -8.113 37.235 1.00 92.06 94 ALA A CA 1
ATOM 738 C C . ALA A 1 94 ? -27.883 -8.260 38.769 1.00 92.06 94 ALA A C 1
ATOM 740 O O . ALA A 1 94 ? -28.879 -8.682 39.359 1.00 92.06 94 ALA A O 1
ATOM 741 N N . ALA A 1 95 ? -26.780 -7.891 39.429 1.00 92.38 95 ALA A N 1
ATOM 742 C CA . ALA A 1 95 ? -26.683 -7.919 40.888 1.00 92.38 95 ALA A CA 1
ATOM 743 C C . ALA A 1 95 ? -27.638 -6.910 41.551 1.00 92.38 95 ALA A C 1
ATOM 745 O O . ALA A 1 95 ? -28.341 -7.269 42.494 1.00 92.38 95 ALA A O 1
ATOM 746 N N . LEU A 1 96 ? -27.702 -5.683 41.026 1.00 89.69 96 LEU A N 1
ATOM 747 C CA . LEU A 1 96 ? -28.631 -4.640 41.467 1.00 89.69 96 LEU A CA 1
ATOM 748 C C . LEU A 1 96 ? -30.084 -5.072 41.274 1.00 89.69 96 LEU A C 1
ATOM 750 O O . LEU A 1 96 ? -30.861 -5.003 42.217 1.00 89.69 96 LEU A O 1
ATOM 754 N N . SER A 1 97 ? -30.429 -5.603 40.101 1.00 89.12 97 SER A N 1
ATOM 755 C CA . SER A 1 97 ? -31.780 -6.100 39.805 1.00 89.12 97 SER A CA 1
ATOM 756 C C . SER A 1 97 ? -32.201 -7.203 40.777 1.00 89.12 97 SER A C 1
ATOM 758 O O . SER A 1 97 ? -33.326 -7.215 41.271 1.00 89.12 97 SER A O 1
ATOM 760 N N . LYS A 1 98 ? -31.278 -8.111 41.121 1.00 90.12 98 LYS A N 1
ATOM 761 C CA . LYS A 1 98 ? -31.534 -9.145 42.128 1.00 90.12 98 LYS A CA 1
ATOM 762 C C . LYS A 1 98 ? -31.725 -8.555 43.529 1.00 90.12 98 LYS A C 1
ATOM 764 O O . LYS A 1 98 ? -32.594 -9.021 44.263 1.00 90.12 98 LYS A O 1
ATOM 769 N N . ALA A 1 99 ? -30.928 -7.557 43.907 1.00 87.19 99 ALA A N 1
ATOM 770 C CA . ALA A 1 99 ? -31.059 -6.886 45.198 1.00 87.19 99 ALA A CA 1
ATOM 771 C C . ALA A 1 99 ? -32.399 -6.144 45.312 1.00 87.19 99 ALA A C 1
ATOM 773 O O . ALA A 1 99 ? -33.092 -6.318 46.308 1.00 87.19 99 ALA A O 1
ATOM 774 N N . VAL A 1 100 ? -32.798 -5.411 44.268 1.00 86.56 100 VAL A N 1
ATOM 775 C CA . VAL A 1 100 ? -34.109 -4.747 44.175 1.00 86.56 100 VAL A CA 1
ATOM 776 C C . VAL A 1 100 ? -35.234 -5.768 44.316 1.00 86.56 100 VAL A C 1
ATOM 778 O O . VAL A 1 100 ? -36.051 -5.636 45.218 1.00 86.56 100 VAL A O 1
ATOM 781 N N . SER A 1 101 ? -35.205 -6.852 43.536 1.00 85.38 101 SER A N 1
ATOM 782 C CA . SER A 1 101 ? -36.205 -7.922 43.637 1.00 85.38 101 SER A CA 1
ATOM 783 C C . SER A 1 101 ? -36.279 -8.532 45.043 1.00 85.38 101 SER A C 1
ATOM 785 O O . SER A 1 101 ? -37.369 -8.816 45.532 1.00 85.38 101 SER A O 1
ATOM 787 N N . THR A 1 102 ? -35.140 -8.696 45.723 1.00 86.94 102 THR A N 1
ATOM 788 C CA . THR A 1 102 ? -35.107 -9.204 47.106 1.00 86.94 102 THR A CA 1
ATOM 789 C C . THR A 1 102 ? -35.773 -8.235 48.084 1.00 86.94 102 THR A C 1
ATOM 791 O O . THR A 1 102 ? -36.463 -8.676 48.996 1.00 86.94 102 THR A O 1
ATOM 794 N N . ILE A 1 103 ? -35.580 -6.926 47.898 1.00 85.12 103 ILE A N 1
ATOM 795 C CA . ILE A 1 103 ? -36.187 -5.882 48.735 1.00 85.12 103 ILE A CA 1
ATOM 796 C C . ILE A 1 103 ? -37.701 -5.803 48.480 1.00 85.12 103 ILE A C 1
ATOM 798 O O . ILE A 1 103 ? -38.475 -5.778 49.434 1.00 85.12 103 ILE A O 1
ATOM 802 N N . GLU A 1 104 ? -38.124 -5.837 47.215 1.00 82.19 104 GLU A N 1
ATOM 803 C CA . GLU A 1 104 ? -39.541 -5.833 46.816 1.00 82.19 104 GLU A CA 1
ATOM 804 C C . GLU A 1 104 ? -40.318 -7.044 47.357 1.00 82.19 104 GLU A C 1
ATOM 806 O O . GLU A 1 104 ? -41.507 -6.938 47.648 1.00 82.19 104 GLU A O 1
ATOM 811 N N . HIS A 1 105 ? -39.650 -8.190 47.522 1.00 85.00 105 HIS A N 1
ATOM 812 C CA . HIS A 1 105 ? -40.241 -9.433 48.033 1.00 85.00 105 HIS A CA 1
ATOM 813 C C . HIS A 1 105 ? -39.810 -9.747 49.476 1.00 85.00 105 HIS A C 1
ATOM 815 O O . HIS A 1 105 ? -39.824 -10.909 49.892 1.00 85.00 105 HIS A O 1
ATOM 821 N N . SER A 1 106 ? -39.387 -8.733 50.237 1.00 83.19 106 SER A N 1
ATOM 822 C CA . SER A 1 106 ? -39.016 -8.894 51.644 1.00 83.19 106 SER A CA 1
ATOM 823 C C . SER A 1 106 ? -40.214 -9.347 52.487 1.00 83.19 106 SER A C 1
ATOM 825 O O . SER A 1 106 ? -41.339 -8.906 52.274 1.00 83.19 106 SER A O 1
ATOM 827 N N . THR A 1 107 ? -39.970 -10.200 53.484 1.00 81.62 107 THR A N 1
ATOM 828 C CA . THR A 1 107 ? -40.989 -10.660 54.445 1.00 81.62 107 THR A CA 1
ATOM 829 C C . THR A 1 107 ? -41.386 -9.590 55.467 1.00 81.62 107 THR A C 1
ATOM 831 O O . THR A 1 107 ? -42.346 -9.781 56.209 1.00 81.62 107 THR A O 1
ATOM 834 N N . ASP A 1 108 ? -40.629 -8.494 55.544 1.00 85.19 108 ASP A N 1
ATOM 835 C CA . ASP A 1 108 ? -40.921 -7.351 56.407 1.00 85.19 108 ASP A CA 1
ATOM 836 C C . ASP A 1 108 ? -41.855 -6.372 55.680 1.00 85.19 108 ASP A C 1
ATOM 838 O O . ASP A 1 108 ? -41.470 -5.729 54.700 1.00 85.19 108 ASP A O 1
ATOM 842 N N . GLU A 1 109 ? -43.083 -6.255 56.184 1.00 78.00 109 GLU A N 1
ATOM 843 C CA . GLU A 1 109 ? -44.160 -5.437 55.614 1.00 78.00 109 GLU A CA 1
ATOM 844 C C . GLU A 1 109 ? -43.785 -3.942 55.537 1.00 78.00 109 GLU A C 1
ATOM 846 O O . GLU A 1 109 ? -44.183 -3.231 54.608 1.00 78.00 109 GLU A O 1
ATOM 851 N N . SER A 1 110 ? -42.940 -3.456 56.456 1.00 80.19 110 SER A N 1
ATOM 852 C CA . SER A 1 110 ? -42.456 -2.071 56.431 1.00 80.19 110 SER A CA 1
ATOM 853 C C . SER A 1 110 ? -41.483 -1.825 55.273 1.00 80.19 110 SER A C 1
ATOM 855 O O . SER A 1 110 ? -41.586 -0.817 54.574 1.00 80.19 110 SER A O 1
ATOM 857 N N . VAL A 1 111 ? -40.592 -2.784 55.012 1.00 78.94 111 VAL A N 1
ATOM 858 C CA . VAL A 1 111 ? -39.608 -2.724 53.922 1.00 78.94 111 VAL A CA 1
ATOM 859 C C . VAL A 1 111 ? -40.299 -2.885 52.573 1.00 78.94 111 VAL A C 1
ATOM 861 O O . VAL A 1 111 ? -39.992 -2.151 51.634 1.00 78.94 111 VAL A O 1
ATOM 864 N N . GLN A 1 112 ? -41.276 -3.788 52.489 1.00 81.62 112 GLN A N 1
ATOM 865 C CA . GLN A 1 112 ? -42.068 -3.998 51.283 1.00 81.62 112 GLN A CA 1
ATOM 866 C C . GLN A 1 112 ? -42.913 -2.765 50.932 1.00 81.62 112 GLN A C 1
ATOM 868 O O . GLN A 1 112 ? -42.931 -2.346 49.774 1.00 81.62 112 GLN A O 1
ATOM 873 N N . SER A 1 113 ? -43.581 -2.148 51.914 1.00 80.19 113 SER A N 1
ATOM 874 C CA . SER A 1 113 ? -44.394 -0.946 51.672 1.00 80.19 113 SER A CA 1
ATOM 875 C C . SER A 1 113 ? -43.553 0.259 51.246 1.00 80.19 113 SER A C 1
ATOM 877 O O . SER A 1 113 ? -43.963 0.998 50.355 1.00 80.19 113 SER A O 1
ATOM 879 N N . TRP A 1 114 ? -42.352 0.423 51.812 1.00 80.44 114 TRP A N 1
ATOM 880 C CA . TRP A 1 114 ? -41.409 1.457 51.384 1.00 80.44 114 TRP A CA 1
ATOM 881 C C . TRP A 1 114 ? -40.877 1.207 49.968 1.00 80.44 114 TRP A C 1
ATOM 883 O O . TRP A 1 114 ? -40.807 2.138 49.172 1.00 80.44 114 TRP A O 1
ATOM 893 N N . ALA A 1 115 ? -40.548 -0.042 49.629 1.00 77.88 115 ALA A N 1
ATOM 894 C CA . ALA A 1 115 ? -40.064 -0.408 48.298 1.00 77.88 115 ALA A CA 1
ATOM 895 C C . ALA A 1 115 ? -41.134 -0.248 47.205 1.00 77.88 115 ALA A C 1
ATOM 897 O O . ALA A 1 115 ? -40.814 0.086 46.069 1.00 77.88 115 ALA A O 1
ATOM 898 N N . SER A 1 116 ? -42.401 -0.464 47.563 1.00 74.88 116 SER A N 1
ATOM 899 C CA . SER A 1 116 ? -43.554 -0.346 46.661 1.00 74.88 116 SER A CA 1
ATOM 900 C C . SER A 1 116 ? -44.096 1.083 46.557 1.00 74.88 116 SER A C 1
ATOM 902 O O . SER A 1 116 ? -45.015 1.334 45.778 1.00 74.88 116 SER A O 1
ATOM 904 N N . ALA A 1 117 ? -43.583 2.014 47.365 1.00 80.00 117 ALA A N 1
ATOM 905 C CA . ALA A 1 117 ? -44.011 3.402 47.331 1.00 80.00 117 ALA A CA 1
ATOM 906 C C . ALA A 1 117 ? -43.543 4.049 46.020 1.00 80.00 117 ALA A C 1
ATOM 908 O O . ALA A 1 117 ? -42.346 4.136 45.744 1.00 80.00 117 ALA A O 1
ATOM 909 N N . GLU A 1 118 ? -44.493 4.511 45.205 1.00 71.38 118 GLU A N 1
ATOM 910 C CA . GLU A 1 118 ? -44.187 5.215 43.961 1.00 71.38 118 GLU A CA 1
ATOM 911 C C . GLU A 1 118 ? -43.327 6.451 44.253 1.00 71.38 118 GLU A C 1
ATOM 913 O O . GLU A 1 118 ? -43.649 7.268 45.123 1.00 71.38 118 GLU A O 1
ATOM 918 N N . LEU A 1 119 ? -42.215 6.597 43.523 1.00 73.38 119 LEU A N 1
ATOM 919 C CA . LEU A 1 119 ? -41.401 7.800 43.642 1.00 73.38 119 LEU A CA 1
ATOM 920 C C . LEU A 1 119 ? -42.235 9.023 43.223 1.00 73.38 119 LEU A C 1
ATOM 922 O O . LEU A 1 119 ? -42.895 8.979 42.181 1.00 73.38 119 LEU A O 1
ATOM 926 N N . PRO A 1 120 ? -42.166 10.142 43.968 1.00 80.69 120 PRO A N 1
ATOM 927 C CA . PRO A 1 120 ? -42.814 11.384 43.568 1.00 80.69 120 PRO A CA 1
ATOM 928 C C . PRO A 1 120 ? -42.402 11.780 42.145 1.00 80.69 120 PRO A C 1
ATOM 930 O O . PRO A 1 120 ? -41.218 11.727 41.807 1.00 80.69 120 PRO A O 1
ATOM 933 N N . ALA A 1 121 ? -43.361 12.220 41.325 1.00 73.44 121 ALA A N 1
ATOM 934 C CA . ALA A 1 121 ? -43.128 12.564 39.916 1.00 73.44 121 ALA A CA 1
ATOM 935 C C . ALA A 1 121 ? -41.984 13.580 39.716 1.00 73.44 121 ALA A C 1
ATOM 937 O O . ALA A 1 121 ? -41.243 13.500 38.738 1.00 73.44 121 ALA A O 1
ATOM 938 N N . ASP A 1 122 ? -41.789 14.479 40.683 1.00 75.00 122 ASP A N 1
ATOM 939 C CA . ASP A 1 122 ? -40.696 15.455 40.698 1.00 75.00 122 ASP A CA 1
ATOM 940 C C . ASP A 1 122 ? -39.310 14.790 40.795 1.00 75.00 122 ASP A C 1
ATOM 942 O O . ASP A 1 122 ? -38.371 15.167 40.094 1.00 75.00 122 ASP A O 1
ATOM 946 N N . ALA A 1 123 ? -39.180 13.737 41.608 1.00 74.62 123 ALA A N 1
ATOM 947 C CA . ALA A 1 123 ? -37.937 12.977 41.727 1.00 74.62 123 ALA A CA 1
ATOM 948 C C . ALA A 1 123 ? -37.633 12.196 40.438 1.00 74.62 123 ALA A C 1
ATOM 950 O O . ALA A 1 123 ? -36.479 12.130 40.012 1.00 74.62 123 ALA A O 1
ATOM 951 N N . VAL A 1 124 ? -38.665 11.659 39.778 1.00 75.62 124 VAL A N 1
ATOM 952 C CA . VAL A 1 124 ? -38.529 10.989 38.473 1.00 75.62 124 VAL A CA 1
ATOM 953 C C . VAL A 1 124 ? -38.075 11.980 37.398 1.00 75.62 124 VAL A C 1
ATOM 955 O O . VAL A 1 124 ? -37.160 11.668 36.635 1.00 75.62 124 VAL A O 1
ATOM 958 N N . GLY A 1 125 ? -38.644 13.190 37.381 1.00 74.25 125 GLY A N 1
ATOM 959 C CA . GLY A 1 125 ? -38.257 14.256 36.456 1.00 74.25 125 GLY A CA 1
ATOM 960 C C . GLY A 1 125 ? -36.792 14.675 36.606 1.00 74.25 125 GLY A C 1
ATOM 961 O O . GLY A 1 125 ? -36.074 14.763 35.611 1.00 74.25 125 GLY A O 1
ATOM 962 N N . VAL A 1 126 ? -36.309 14.848 37.842 1.00 76.94 126 VAL A N 1
ATOM 963 C CA . VAL A 1 126 ? -34.897 15.181 38.116 1.00 76.94 126 VAL A CA 1
ATOM 964 C C . VAL A 1 126 ? -33.954 14.045 37.703 1.00 76.94 126 VAL A C 1
ATOM 966 O O . VAL A 1 126 ? -32.892 14.304 37.132 1.00 76.94 126 VAL A O 1
ATOM 969 N N . LEU A 1 127 ? -34.334 12.787 37.947 1.00 75.31 127 LEU A N 1
ATOM 970 C CA . LEU A 1 127 ? -33.539 11.626 37.538 1.00 75.31 127 LEU A CA 1
ATOM 971 C C . LEU A 1 127 ? -33.475 11.483 36.012 1.00 75.31 127 LEU A C 1
ATOM 973 O O . LEU A 1 127 ? -32.394 11.248 35.476 1.00 75.31 127 LEU A O 1
ATOM 977 N N . GLN A 1 128 ? -34.591 11.682 35.305 1.00 78.00 128 GLN A N 1
ATOM 978 C CA . GLN A 1 128 ? -34.611 11.697 33.838 1.00 78.00 128 GLN A CA 1
ATOM 979 C C . GLN A 1 128 ? -33.809 12.862 33.262 1.00 78.00 128 GLN A C 1
ATOM 981 O O . GLN A 1 128 ? -33.072 12.674 32.296 1.00 78.00 128 GLN A O 1
ATOM 986 N N . HIS A 1 129 ? -33.906 14.050 33.860 1.00 75.44 129 HIS A N 1
ATOM 987 C CA . HIS A 1 129 ? -33.143 15.209 33.413 1.00 75.44 129 HIS A CA 1
ATOM 988 C C . HIS A 1 129 ? -31.635 14.971 33.553 1.00 75.44 129 HIS A C 1
ATOM 990 O O . HIS A 1 129 ? -30.912 15.112 32.571 1.00 75.44 129 HIS A O 1
ATOM 996 N N . ARG A 1 130 ? -31.169 14.468 34.706 1.00 70.25 130 ARG A N 1
ATOM 997 C CA . ARG A 1 130 ? -29.758 14.086 34.888 1.00 70.25 130 ARG A CA 1
ATOM 998 C C . ARG A 1 130 ? -29.311 12.937 33.991 1.00 70.25 130 ARG A C 1
ATOM 1000 O O . ARG A 1 130 ? -28.172 12.948 33.534 1.00 70.25 130 ARG A O 1
ATOM 1007 N N . ALA A 1 131 ? -30.165 11.941 33.757 1.00 70.00 131 ALA A N 1
ATOM 1008 C CA . ALA A 1 131 ? -29.848 10.849 32.839 1.00 70.00 131 ALA A CA 1
ATOM 1009 C C . ALA A 1 131 ? -29.629 11.373 31.408 1.00 70.00 131 ALA A C 1
ATOM 1011 O O . ALA A 1 131 ? -28.708 10.930 30.724 1.00 70.00 131 ALA A O 1
ATOM 1012 N N . ASN A 1 132 ? -30.420 12.364 30.991 1.00 65.50 132 ASN A N 1
ATOM 1013 C CA . ASN A 1 132 ? -30.285 13.007 29.688 1.00 65.50 132 ASN A CA 1
ATOM 1014 C C . ASN A 1 132 ? -29.067 13.949 29.618 1.00 65.50 132 ASN A C 1
ATOM 1016 O O . ASN A 1 132 ? -28.368 13.954 28.607 1.00 65.50 132 ASN A O 1
ATOM 1020 N N . GLU A 1 133 ? -28.759 14.691 30.685 1.00 60.03 133 GLU A N 1
ATOM 1021 C CA . GLU A 1 133 ? -27.570 15.559 30.759 1.00 60.03 133 GLU A CA 1
ATOM 1022 C C . GLU A 1 133 ? -26.253 14.766 30.833 1.00 60.03 133 GLU A C 1
ATOM 1024 O O . GLU A 1 133 ? -25.257 15.152 30.229 1.00 60.03 133 GLU A O 1
ATOM 1029 N N . GLY A 1 134 ? -26.237 13.605 31.496 1.00 55.62 134 GLY A N 1
ATOM 1030 C CA . GLY A 1 134 ? -25.074 12.707 31.515 1.00 55.62 134 GLY A CA 1
ATOM 1031 C C . GLY A 1 134 ? -24.773 12.039 30.164 1.00 55.62 134 GLY A C 1
ATOM 1032 O O . GLY A 1 134 ? -23.678 11.513 29.970 1.00 55.62 134 GLY A O 1
ATOM 1033 N N . SER A 1 135 ? -25.725 12.070 29.221 1.00 49.66 135 SER A N 1
ATOM 1034 C CA . SER A 1 135 ? -25.588 11.501 27.875 1.00 49.66 135 SER A CA 1
ATOM 1035 C C . SER A 1 135 ? -25.019 12.485 26.842 1.00 49.66 135 SER A C 1
ATOM 1037 O O . SER A 1 135 ? -24.733 12.068 25.717 1.00 49.66 135 SER A O 1
ATOM 1039 N N . SER A 1 136 ? -24.804 13.761 27.184 1.00 48.00 136 SER A N 1
ATOM 1040 C CA . SER A 1 136 ? -24.028 14.687 26.351 1.00 48.00 136 SER A CA 1
ATOM 1041 C C . SER A 1 136 ? -22.540 14.584 26.696 1.00 48.00 136 SER A C 1
ATOM 1043 O O . SER A 1 136 ? -21.926 15.525 27.191 1.00 48.00 136 SER A O 1
ATOM 1045 N N . THR A 1 137 ? -21.946 13.412 26.473 1.00 46.41 137 THR A N 1
ATOM 1046 C CA . THR A 1 137 ? -20.485 13.336 26.364 1.00 46.41 137 THR A CA 1
ATOM 1047 C C . THR A 1 137 ? -20.089 14.029 25.062 1.00 46.41 137 THR A C 1
ATOM 1049 O O . THR A 1 137 ? -20.570 13.648 23.996 1.00 46.41 137 THR A O 1
ATOM 1052 N N . ASP A 1 138 ? -19.265 15.070 25.192 1.00 46.94 138 ASP A N 1
ATOM 1053 C CA . ASP A 1 138 ? -18.580 15.830 24.145 1.00 46.94 138 ASP A CA 1
ATOM 1054 C C . ASP A 1 138 ? -18.566 15.156 22.764 1.00 46.94 138 ASP A C 1
ATOM 1056 O O . ASP A 1 138 ? -17.756 14.274 22.476 1.00 46.94 138 ASP A O 1
ATOM 1060 N N . GLN A 1 139 ? -19.405 15.655 21.854 1.00 44.97 139 GLN A N 1
ATOM 1061 C CA . GLN A 1 139 ? -19.285 15.380 20.418 1.00 44.97 139 GLN A CA 1
ATOM 1062 C C . GLN A 1 139 ? -18.088 16.099 19.766 1.00 44.97 139 GLN A C 1
ATOM 1064 O O . GLN A 1 139 ? -17.916 16.018 18.554 1.00 44.97 139 GLN A O 1
ATOM 1069 N N . ASN A 1 140 ? -17.227 16.772 20.536 1.00 42.62 140 ASN A N 1
ATOM 1070 C CA . ASN A 1 140 ? -16.017 17.404 20.020 1.00 42.62 140 ASN A CA 1
ATOM 1071 C C . ASN A 1 140 ? -14.774 16.800 20.679 1.00 42.62 140 ASN A C 1
ATOM 1073 O O . ASN A 1 140 ? -14.362 17.189 21.768 1.00 42.62 140 ASN A O 1
ATOM 1077 N N . GLY A 1 141 ? -14.152 15.851 19.978 1.00 43.06 141 GLY A N 1
ATOM 1078 C CA . GLY A 1 141 ? -12.883 15.233 20.355 1.00 43.06 141 GLY A CA 1
ATOM 1079 C C . GLY A 1 141 ? -11.700 16.201 20.288 1.00 43.06 141 GLY A C 1
ATOM 1080 O O . GLY A 1 141 ? -10.864 16.086 19.396 1.00 43.06 141 GLY A O 1
ATOM 1081 N N . ASN A 1 142 ? -11.602 17.139 21.233 1.00 43.44 142 ASN A N 1
ATOM 1082 C CA . ASN A 1 142 ? -10.418 17.983 21.371 1.00 43.44 142 ASN A CA 1
ATOM 1083 C C . ASN A 1 142 ? -10.087 18.308 22.837 1.00 43.44 142 ASN A C 1
ATOM 1085 O O . ASN A 1 142 ? -10.173 19.449 23.282 1.00 43.44 142 ASN A O 1
ATOM 1089 N N . THR A 1 143 ? -9.651 17.308 23.603 1.00 42.09 143 THR A N 1
ATOM 1090 C CA . THR A 1 143 ? -8.988 17.524 24.899 1.00 42.09 143 THR A CA 1
ATOM 1091 C C . THR A 1 143 ? -7.503 17.820 24.692 1.00 42.09 143 THR A C 1
ATOM 1093 O O . THR A 1 143 ? -6.618 17.038 25.029 1.00 42.09 143 THR A O 1
ATOM 1096 N N . ALA A 1 144 ? -7.226 18.995 24.130 1.00 42.88 144 ALA A N 1
ATOM 1097 C CA . ALA A 1 144 ? -5.882 19.549 24.018 1.00 42.88 144 ALA A CA 1
ATOM 1098 C C . ALA A 1 144 ? -5.862 21.050 24.347 1.00 42.88 144 ALA A C 1
ATOM 1100 O O . ALA A 1 144 ? -5.293 21.824 23.592 1.00 42.88 144 ALA A O 1
ATOM 1101 N N . ALA A 1 145 ? -6.482 21.490 25.451 1.00 45.88 145 ALA A N 1
ATOM 1102 C CA . ALA A 1 145 ? -6.301 22.864 25.948 1.00 45.88 145 ALA A CA 1
ATOM 1103 C C . ALA A 1 145 ? -6.827 23.079 27.381 1.00 45.88 145 ALA A C 1
ATOM 1105 O O . ALA A 1 145 ? -7.691 23.919 27.610 1.00 45.88 145 ALA A O 1
ATOM 1106 N N . THR A 1 146 ? -6.325 22.357 28.388 1.00 44.44 146 THR A N 1
ATOM 1107 C CA . THR A 1 146 ? -6.477 22.823 29.787 1.00 44.44 146 THR A CA 1
ATOM 1108 C C . THR A 1 146 ? -5.310 22.370 30.663 1.00 44.44 146 THR A C 1
ATOM 1110 O O . THR A 1 146 ? -5.453 21.711 31.686 1.00 44.44 146 THR A O 1
ATOM 1113 N N . ARG A 1 147 ? -4.097 22.710 30.230 1.00 43.94 147 ARG A N 1
ATOM 1114 C CA . ARG A 1 147 ? -2.904 22.746 31.084 1.00 43.94 147 ARG A CA 1
ATOM 1115 C C . ARG A 1 147 ? -2.124 24.003 30.734 1.00 43.94 147 ARG A C 1
ATOM 1117 O O . ARG A 1 147 ? -1.126 23.920 30.039 1.00 43.94 147 ARG A O 1
ATOM 1124 N N . GLN A 1 148 ? -2.613 25.160 31.162 1.00 43.22 148 GLN A N 1
ATOM 1125 C CA . GLN A 1 148 ? -1.823 26.383 31.318 1.00 43.22 148 GLN A CA 1
ATOM 1126 C C . GLN A 1 148 ? -2.714 27.461 31.944 1.00 43.22 148 GLN A C 1
ATOM 1128 O O . GLN A 1 148 ? -3.839 27.662 31.506 1.00 43.22 148 GLN A O 1
ATOM 1133 N N . HIS A 1 149 ? -2.173 28.133 32.960 1.00 37.25 149 HIS A N 1
ATOM 1134 C CA . HIS A 1 149 ? -2.717 29.305 33.656 1.00 37.25 149 HIS A CA 1
ATOM 1135 C C . HIS A 1 149 ? -3.783 29.095 34.742 1.00 37.25 149 HIS A C 1
ATOM 1137 O O . HIS A 1 149 ? -4.885 29.619 34.676 1.00 37.25 149 HIS A O 1
ATOM 1143 N N . ALA A 1 150 ? -3.363 28.448 35.831 1.00 40.12 150 ALA A N 1
ATOM 1144 C CA . ALA A 1 150 ? -3.730 28.873 37.186 1.00 40.12 150 ALA A CA 1
ATOM 1145 C C . ALA A 1 150 ? -2.543 28.616 38.138 1.00 40.12 150 ALA A C 1
ATOM 1147 O O . ALA A 1 150 ? -2.616 27.820 39.068 1.00 40.12 150 ALA A O 1
ATOM 1148 N N . ILE A 1 151 ? -1.396 29.235 37.833 1.00 46.84 151 ILE A N 1
ATOM 1149 C CA . ILE A 1 151 ? -0.295 29.448 38.785 1.00 46.84 151 ILE A CA 1
ATOM 1150 C C . ILE A 1 151 ? -0.138 30.966 38.875 1.00 46.84 151 ILE A C 1
ATOM 1152 O O . ILE A 1 151 ? 0.453 31.580 37.993 1.00 46.84 151 ILE A O 1
ATOM 1156 N N . ASN A 1 152 ? -0.831 31.523 39.860 1.00 45.38 152 ASN A N 1
ATOM 1157 C CA . ASN A 1 152 ? -0.899 32.895 40.375 1.00 45.38 152 ASN A CA 1
ATOM 1158 C C . ASN A 1 152 ? -2.327 32.921 40.933 1.00 45.38 152 ASN A C 1
ATOM 1160 O O . ASN A 1 152 ? -3.272 32.877 40.160 1.00 45.38 152 ASN A O 1
ATOM 1164 N N . GLU A 1 153 ? -2.571 32.775 42.231 1.00 40.28 153 GLU A N 1
ATOM 1165 C CA . GLU A 1 153 ? -2.080 33.660 43.282 1.00 40.28 153 GLU A CA 1
ATOM 1166 C C . GLU A 1 153 ? -1.902 32.882 44.602 1.00 40.28 153 GLU A C 1
ATOM 1168 O O . GLU A 1 153 ? -2.835 32.249 45.093 1.00 40.28 153 GLU A O 1
ATOM 1173 N N . LEU A 1 154 ? -0.702 32.926 45.191 1.00 39.28 154 LEU A N 1
ATOM 1174 C CA . LEU A 1 154 ? -0.512 32.669 46.622 1.00 39.28 154 LEU A CA 1
ATOM 1175 C C . LEU A 1 154 ? -0.632 34.020 47.347 1.00 39.28 154 LEU A C 1
ATOM 1177 O O . LEU A 1 154 ? 0.163 34.910 47.039 1.00 39.28 154 LEU A O 1
ATOM 1181 N N . PRO A 1 155 ? -1.527 34.198 48.333 1.00 46.38 155 PRO A N 1
ATOM 1182 C CA . PRO A 1 155 ? -1.400 35.297 49.275 1.00 46.38 155 PRO A CA 1
ATOM 1183 C C . PRO A 1 155 ? -0.316 34.966 50.309 1.00 46.38 155 PRO A C 1
ATOM 1185 O O . PRO A 1 155 ? -0.442 34.044 51.115 1.00 46.38 155 PRO A O 1
ATOM 1188 N N . THR A 1 156 ? 0.765 35.740 50.272 1.00 43.81 156 THR A N 1
ATOM 1189 C CA . THR A 1 156 ? 1.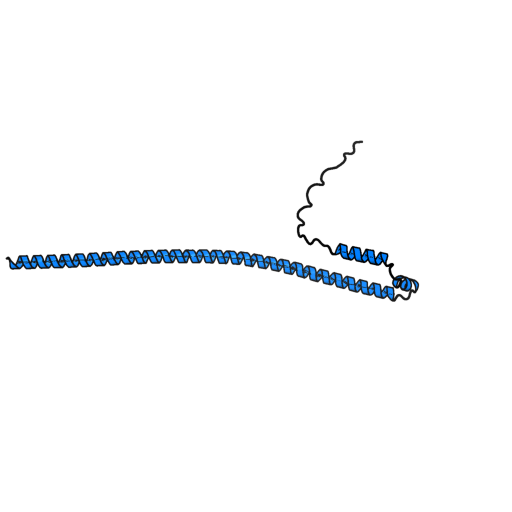813 35.792 51.290 1.00 43.81 156 THR A CA 1
ATOM 1190 C C . THR A 1 156 ? 1.197 36.228 52.621 1.00 43.81 156 THR A C 1
ATOM 1192 O O . THR A 1 156 ? 0.780 37.372 52.778 1.00 43.81 156 THR A O 1
ATOM 1195 N N . THR A 1 157 ? 1.135 35.323 53.593 1.00 43.03 157 THR A N 1
ATOM 1196 C CA . THR A 1 157 ? 0.887 35.661 54.997 1.00 43.03 157 THR A CA 1
ATOM 1197 C C . THR A 1 157 ? 2.132 36.330 55.575 1.00 43.03 157 THR A C 1
ATOM 1199 O O . THR A 1 157 ? 3.158 35.670 55.744 1.00 43.03 157 THR A O 1
ATOM 1202 N N . THR A 1 158 ? 2.052 37.618 55.894 1.00 46.22 158 THR A N 1
ATOM 1203 C CA . THR A 1 158 ? 2.975 38.282 56.825 1.00 46.22 158 THR A CA 1
ATOM 1204 C C . THR A 1 158 ? 2.297 38.424 58.182 1.00 46.22 158 THR A C 1
ATOM 1206 O O . THR A 1 158 ? 1.228 39.029 58.280 1.00 46.22 158 THR A O 1
ATOM 1209 N N . LEU A 1 159 ? 2.935 37.807 59.179 1.00 37.91 159 LEU A N 1
ATOM 1210 C CA . LEU A 1 159 ? 2.848 38.120 60.606 1.00 37.91 159 LEU A CA 1
ATOM 1211 C C . LEU A 1 159 ? 3.331 39.548 60.884 1.00 37.91 159 LEU A C 1
ATOM 1213 O O . LEU A 1 159 ? 4.244 39.997 60.152 1.00 37.91 159 LEU A O 1
#

pLDDT: mean 80.99, std 18.21, range [37.25, 96.56]

Foldseek 3Di:
DVVVVVVVVVVVVVVVVVVVVVVVVVVVVVVVVVVVVVVVVVVVVVVVVVVVVVVVVVVVVVVVVVVVVVVVVVVVVVVVVVVVVVVVVVVVVVVVVVVLVCQCPDPDPVSVVVSPDDDPVVVVVVVVVVVVVVPPDDPDPDPPDDPDDDPDDDPDDDD